Protein AF-A0A3A8JT12-F1 (afdb_monomer_lite)

pLDDT: mean 80.63, std 15.1, range [37.0, 98.12]

Secondary structure (DSSP, 8-state):
---PPPTT---HHHHHHTT--SS--SS-----SSHHHHHHHHHHHHHHTTTS-S---GGG-STT--TTS-------TT--S-TTTSHHHHHTSBTTB-TT-TTT-HHHHHHS---TTTSSSSSS-SS--HHHHHHHHHHHHHPPP-

Structure (mmCIF, N/CA/C/O backbone):
data_AF-A0A3A8JT12-F1
#
_entry.id   AF-A0A3A8JT12-F1
#
loop_
_atom_site.group_PDB
_atom_site.id
_atom_site.type_symbol
_atom_site.label_atom_id
_atom_site.label_alt_id
_atom_site.label_comp_id
_atom_site.label_asym_id
_atom_site.label_entity_id
_atom_site.label_seq_id
_atom_site.pdbx_PDB_ins_code
_atom_site.Cartn_x
_atom_site.Cartn_y
_atom_site.Cartn_z
_atom_site.occupancy
_atom_site.B_iso_or_equiv
_atom_site.auth_seq_id
_atom_site.auth_comp_id
_atom_site.auth_asym_id
_atom_site.auth_atom_id
_atom_site.pdbx_PDB_model_num
ATOM 1 N N . MET A 1 1 ? -14.555 -8.849 -5.091 1.00 37.00 1 MET A N 1
ATOM 2 C CA . MET A 1 1 ? -15.075 -10.166 -4.658 1.00 37.00 1 MET A CA 1
ATOM 3 C C . MET A 1 1 ? -15.322 -10.101 -3.163 1.00 37.00 1 MET A C 1
ATOM 5 O O . MET A 1 1 ? -14.371 -9.898 -2.423 1.00 37.00 1 MET A O 1
ATOM 9 N N . SER A 1 2 ? -16.584 -10.175 -2.737 1.00 41.84 2 SER A N 1
ATOM 10 C CA . SER A 1 2 ? -16.930 -10.364 -1.325 1.00 41.84 2 SER A CA 1
ATOM 11 C C . SER A 1 2 ? -16.689 -11.834 -0.999 1.00 41.84 2 SER A C 1
ATOM 13 O O . SER A 1 2 ? -17.353 -12.690 -1.579 1.00 41.84 2 SER A O 1
ATOM 15 N N . TYR A 1 3 ? -15.714 -12.135 -0.146 1.00 47.00 3 TYR A N 1
ATOM 16 C CA . TYR A 1 3 ? -15.680 -13.436 0.510 1.00 47.00 3 TYR A CA 1
ATOM 17 C C . TYR A 1 3 ? -16.734 -13.375 1.611 1.00 47.00 3 TYR A C 1
ATOM 19 O O . TYR A 1 3 ? -16.504 -12.755 2.645 1.00 47.00 3 TYR A O 1
ATOM 27 N N . ALA A 1 4 ? -17.913 -13.941 1.355 1.00 50.00 4 ALA A N 1
ATOM 28 C CA . ALA A 1 4 ? -18.839 -14.233 2.438 1.00 50.00 4 ALA A CA 1
ATOM 29 C C . ALA A 1 4 ? -18.134 -15.222 3.374 1.00 50.00 4 ALA A C 1
ATOM 31 O O . ALA A 1 4 ? -17.582 -16.224 2.908 1.00 50.00 4 ALA A O 1
ATOM 32 N N . ALA A 1 5 ? -18.094 -14.902 4.664 1.00 56.56 5 ALA A N 1
ATOM 33 C CA . ALA A 1 5 ? -17.626 -15.830 5.677 1.00 56.56 5 ALA A CA 1
ATOM 34 C C . ALA A 1 5 ? -18.471 -17.120 5.587 1.00 56.56 5 ALA A C 1
ATOM 36 O O . ALA A 1 5 ? -19.670 -17.054 5.309 1.00 56.56 5 ALA A O 1
ATOM 37 N N . SER A 1 6 ? -17.853 -18.301 5.723 1.00 67.25 6 SER A N 1
ATOM 38 C CA . SER A 1 6 ? -18.617 -19.553 5.844 1.00 67.25 6 SER A CA 1
ATOM 39 C C . SER A 1 6 ? -19.547 -19.469 7.055 1.00 67.25 6 SER A C 1
ATOM 41 O O . SER A 1 6 ? -19.215 -18.752 7.988 1.00 67.25 6 SER A O 1
ATOM 43 N N . GLU A 1 7 ? -20.648 -20.225 7.088 1.00 67.94 7 GLU A N 1
ATOM 44 C CA . GLU A 1 7 ? -21.665 -20.117 8.158 1.00 67.94 7 GLU A CA 1
ATOM 45 C C . GLU A 1 7 ? -21.114 -20.287 9.593 1.00 67.94 7 GLU A C 1
ATOM 47 O O . GLU A 1 7 ? -21.722 -19.797 10.538 1.00 67.94 7 GLU A O 1
ATOM 52 N N . ASP A 1 8 ? -19.939 -20.908 9.751 1.00 79.88 8 ASP A N 1
ATOM 53 C CA . ASP A 1 8 ? -19.247 -21.083 11.038 1.00 79.88 8 ASP A CA 1
ATOM 54 C C . ASP A 1 8 ? -18.222 -19.978 11.385 1.00 79.88 8 ASP A C 1
ATOM 56 O O . ASP A 1 8 ? -17.564 -20.041 12.426 1.00 79.88 8 ASP A O 1
ATOM 60 N N . LEU A 1 9 ? -18.009 -18.991 10.510 1.00 83.19 9 LEU A N 1
ATOM 61 C CA . LEU A 1 9 ? -17.035 -17.916 10.709 1.00 83.19 9 LEU A CA 1
ATOM 62 C C . LEU A 1 9 ? -17.744 -16.635 11.143 1.00 83.19 9 LEU A C 1
ATOM 64 O O . LEU A 1 9 ? -18.606 -16.132 10.434 1.00 83.19 9 LEU A O 1
ATOM 68 N N . LEU A 1 10 ? -17.311 -16.094 12.282 1.00 88.75 10 LEU A N 1
ATOM 69 C CA . LEU A 1 10 ? -17.759 -14.799 12.787 1.00 88.75 10 LEU A CA 1
ATOM 70 C C . LEU A 1 10 ? -17.015 -13.670 12.068 1.00 88.75 10 LEU A C 1
ATOM 72 O O . LEU A 1 10 ? -15.779 -13.678 12.009 1.00 88.75 10 LEU A O 1
ATOM 76 N N . ASP A 1 11 ? -17.752 -12.684 11.571 1.00 87.75 11 ASP A N 1
ATOM 77 C CA . ASP A 1 11 ? -17.196 -11.410 11.130 1.00 87.75 11 ASP A CA 1
ATOM 78 C C . ASP A 1 11 ? -17.218 -10.351 12.250 1.00 87.75 11 ASP A C 1
ATOM 80 O O . ASP A 1 11 ? -17.564 -10.613 13.405 1.00 87.75 11 ASP A O 1
ATOM 84 N N . LEU A 1 12 ? -16.761 -9.134 11.940 1.00 86.38 12 LEU A N 1
ATOM 85 C CA . LEU A 1 12 ? -16.706 -8.058 12.931 1.00 86.38 12 LEU A CA 1
ATOM 86 C C . LEU A 1 12 ? -18.107 -7.690 13.443 1.00 86.38 12 LEU A C 1
ATOM 88 O O . LEU A 1 12 ? -18.254 -7.300 14.599 1.00 86.38 12 LEU A O 1
ATOM 92 N N . GLU A 1 13 ? -19.125 -7.798 12.599 1.00 87.62 13 GLU A N 1
ATOM 93 C CA . GLU A 1 13 ? -20.502 -7.486 12.944 1.00 87.62 13 GLU A CA 1
ATOM 94 C C . GLU A 1 13 ? -21.106 -8.542 13.849 1.00 87.62 13 GLU A C 1
ATOM 96 O O . GLU A 1 13 ? -21.778 -8.174 14.811 1.00 87.62 13 GLU A O 1
ATOM 101 N N . ASP A 1 14 ? -20.802 -9.814 13.612 1.00 90.44 14 ASP A N 1
ATOM 102 C CA . ASP A 1 14 ? -21.200 -10.903 14.498 1.00 90.44 14 ASP A CA 1
ATOM 103 C C . ASP A 1 14 ? -20.600 -10.721 15.899 1.00 90.44 14 ASP A C 1
ATOM 105 O O . ASP A 1 14 ? -21.291 -10.883 16.912 1.00 90.44 14 ASP A O 1
ATOM 109 N N . LEU A 1 15 ? -19.324 -10.318 15.968 1.00 91.19 15 LEU A N 1
ATOM 110 C CA . LEU A 1 15 ? -18.637 -10.027 17.230 1.00 91.19 15 LEU A CA 1
ATOM 111 C C . LEU A 1 15 ? -19.261 -8.835 17.971 1.00 91.19 15 LEU A C 1
ATOM 113 O O . LEU A 1 15 ? -19.379 -8.873 19.196 1.00 91.19 15 LEU A O 1
ATOM 117 N N . ILE A 1 16 ? -19.674 -7.787 17.248 1.00 90.44 16 ILE A N 1
ATOM 118 C CA . ILE A 1 16 ? -20.366 -6.625 17.828 1.00 90.44 16 ILE A CA 1
ATOM 119 C C . ILE A 1 16 ? -21.767 -7.017 18.310 1.00 90.44 16 ILE A C 1
ATOM 121 O O . ILE A 1 16 ? -22.136 -6.696 19.437 1.00 90.44 16 ILE A O 1
ATOM 125 N N . ALA A 1 17 ? -22.546 -7.710 17.476 1.00 90.62 17 ALA A N 1
ATOM 126 C CA . ALA A 1 17 ? -23.923 -8.098 17.776 1.00 90.62 17 ALA A CA 1
ATOM 127 C C . ALA A 1 17 ? -24.015 -9.056 18.971 1.00 90.62 17 ALA A C 1
ATOM 129 O O . ALA A 1 17 ? -25.004 -9.039 19.703 1.00 90.62 17 ALA A O 1
ATOM 130 N N . SER A 1 18 ? -22.970 -9.857 19.182 1.00 93.44 18 SER A N 1
ATOM 131 C CA . SER A 1 18 ? -22.875 -10.824 20.276 1.00 93.44 18 SER A CA 1
ATOM 132 C C . SER A 1 18 ? -22.242 -10.256 21.556 1.00 93.44 18 SER A C 1
ATOM 134 O O . SER A 1 18 ? -21.987 -11.021 22.483 1.00 93.44 18 SER A O 1
ATOM 136 N N . ASP A 1 19 ? -21.964 -8.946 21.613 1.00 94.00 19 ASP A N 1
ATOM 137 C CA . ASP A 1 19 ? -21.304 -8.269 22.745 1.00 94.00 19 ASP A CA 1
ATOM 138 C C . ASP A 1 19 ? -19.957 -8.917 23.139 1.00 94.00 19 ASP A C 1
ATOM 140 O O . ASP A 1 19 ? -19.576 -9.003 24.307 1.00 94.00 19 ASP A O 1
ATOM 144 N N . LEU A 1 20 ? -19.213 -9.409 22.138 1.00 94.06 20 LEU A N 1
ATOM 145 C CA . LEU A 1 20 ? -17.935 -10.111 22.329 1.00 94.06 20 LEU A CA 1
ATOM 146 C C . LEU A 1 20 ? -16.719 -9.172 22.300 1.00 94.06 20 LEU A C 1
ATOM 148 O O . LEU A 1 20 ? -15.578 -9.629 22.398 1.00 94.06 20 LEU A O 1
ATOM 152 N N . LEU A 1 21 ? -16.933 -7.860 22.169 1.00 92.69 21 LEU A N 1
ATOM 153 C CA . LEU A 1 21 ? -15.875 -6.852 22.109 1.00 92.69 21 LEU A CA 1
ATOM 154 C C . LEU A 1 21 ? -15.952 -5.919 23.320 1.00 92.69 21 LEU A C 1
ATOM 156 O O . LEU A 1 21 ? -16.937 -5.216 23.498 1.00 92.69 21 LEU A O 1
ATOM 160 N N . THR A 1 22 ? -14.870 -5.812 24.100 1.00 94.75 22 THR A N 1
ATOM 161 C CA . THR A 1 22 ? -14.792 -4.863 25.234 1.00 94.75 22 THR A CA 1
ATOM 162 C C . THR A 1 22 ? -14.956 -3.403 24.796 1.00 94.75 22 THR A C 1
ATOM 164 O O . THR A 1 22 ? -15.419 -2.565 25.565 1.00 94.75 22 THR A O 1
ATOM 167 N N . GLN A 1 23 ? -14.528 -3.081 23.573 1.00 91.69 23 GLN A N 1
ATOM 168 C CA . GLN A 1 23 ? -14.640 -1.753 22.970 1.00 91.69 23 GLN A CA 1
ATOM 169 C C . GLN A 1 23 ? -15.042 -1.922 21.500 1.00 91.69 23 GLN A C 1
ATOM 171 O O . GLN A 1 23 ? -14.166 -1.950 20.629 1.00 91.69 23 GLN A O 1
ATOM 176 N N . PRO A 1 24 ? -16.342 -2.107 21.207 1.00 89.50 24 PRO A N 1
ATOM 177 C CA . PRO A 1 24 ? -16.793 -2.290 19.838 1.00 89.50 24 PRO A CA 1
ATOM 178 C C . PRO A 1 24 ? -16.526 -1.008 19.038 1.00 89.50 24 PRO A C 1
ATOM 180 O O . PRO A 1 24 ? -16.750 0.099 19.544 1.00 89.50 24 PRO A O 1
ATOM 183 N N . PRO A 1 25 ? -16.036 -1.113 17.793 1.00 87.25 25 PRO A N 1
ATOM 184 C CA . PRO A 1 25 ? -15.838 0.066 16.974 1.00 87.25 25 PRO A CA 1
ATOM 185 C C . PRO A 1 25 ? -17.198 0.706 16.653 1.00 87.25 25 PRO A C 1
ATOM 187 O O . PRO A 1 25 ? -18.158 -0.004 16.355 1.00 87.25 25 PRO A O 1
ATOM 190 N N . PRO A 1 26 ? -17.301 2.046 16.658 1.00 83.00 26 PRO A N 1
ATOM 191 C CA . PRO A 1 26 ? -18.572 2.733 16.418 1.00 83.00 26 PRO A CA 1
ATOM 192 C C . PRO A 1 26 ? -19.074 2.585 14.972 1.00 83.00 26 PRO A C 1
ATOM 194 O O . PRO A 1 26 ? -20.220 2.908 14.677 1.00 83.00 26 PRO A O 1
ATOM 197 N N . SER A 1 27 ? -18.210 2.153 14.050 1.00 81.38 27 SER A N 1
ATOM 198 C CA . SER A 1 27 ? -18.538 1.877 12.650 1.00 81.38 27 SER A CA 1
ATOM 199 C C . SER A 1 27 ? -17.494 0.947 12.028 1.00 81.38 27 SER A C 1
ATOM 201 O O . SER A 1 27 ? -16.401 0.777 12.573 1.00 81.38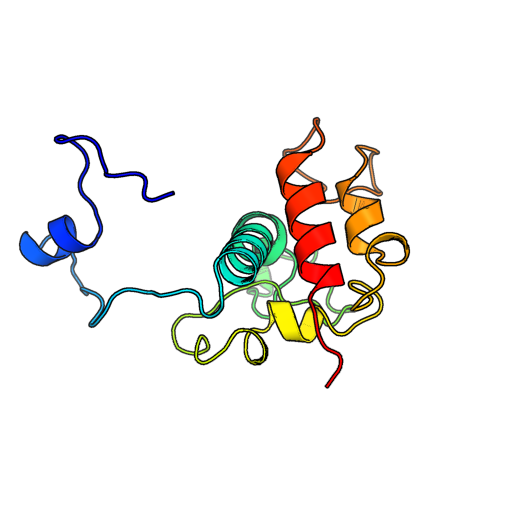 27 SER A O 1
ATOM 203 N N . ARG A 1 28 ? -17.815 0.369 10.864 1.00 81.12 28 ARG A N 1
ATOM 204 C CA . ARG A 1 28 ? -16.877 -0.453 10.089 1.00 81.12 28 ARG A CA 1
ATOM 205 C C . ARG A 1 28 ? -15.646 0.351 9.684 1.00 81.12 28 ARG A C 1
ATOM 207 O O . ARG A 1 28 ? -15.760 1.442 9.121 1.00 81.12 28 ARG A O 1
ATOM 214 N N . PHE A 1 29 ? -14.466 -0.234 9.858 1.00 81.88 29 PHE A N 1
ATOM 215 C CA . PHE A 1 29 ? -13.251 0.327 9.281 1.00 81.88 29 PHE A CA 1
ATOM 216 C C . PHE A 1 29 ? -13.264 0.128 7.769 1.00 81.88 29 PHE A C 1
ATOM 218 O O . PHE A 1 29 ? -13.229 -0.995 7.272 1.00 81.88 29 PHE A O 1
ATOM 225 N N . THR A 1 30 ? -13.303 1.232 7.031 1.00 83.00 30 THR A N 1
ATOM 226 C CA . THR A 1 30 ? -13.280 1.204 5.570 1.00 83.00 30 THR A CA 1
ATOM 227 C C . THR A 1 30 ? -11.974 1.811 5.085 1.00 83.00 30 THR A C 1
ATOM 229 O O . THR A 1 30 ? -11.646 2.946 5.423 1.00 83.00 30 THR A O 1
ATOM 232 N N . VAL A 1 31 ? -11.218 1.050 4.293 1.00 88.69 31 VAL A N 1
ATOM 233 C CA . VAL A 1 31 ? -10.101 1.606 3.519 1.00 88.69 31 VAL A CA 1
ATOM 234 C C . VAL A 1 31 ? -10.710 2.467 2.408 1.00 88.69 31 VAL A C 1
ATOM 236 O O . VAL A 1 31 ? -11.606 1.976 1.717 1.00 88.69 31 VAL A O 1
ATOM 239 N N . PRO A 1 32 ? -10.283 3.726 2.238 1.00 88.31 32 PRO A N 1
ATOM 240 C CA . PRO A 1 32 ? -10.884 4.622 1.263 1.00 88.31 32 PRO A CA 1
ATOM 241 C C . PRO A 1 32 ? -10.451 4.268 -0.166 1.00 88.31 32 PRO A C 1
ATOM 243 O O . PRO A 1 32 ? -9.438 3.597 -0.372 1.00 88.31 32 PRO A O 1
ATOM 246 N N . GLY A 1 33 ? -11.197 4.780 -1.146 1.00 89.81 33 GLY A N 1
ATOM 247 C CA . GLY A 1 33 ? -10.889 4.640 -2.572 1.00 89.81 33 GLY A CA 1
ATOM 248 C C . GLY A 1 33 ? -11.702 3.578 -3.300 1.00 89.81 33 GLY A C 1
ATOM 249 O O . GLY A 1 33 ? -12.571 2.917 -2.726 1.00 89.81 33 GLY A O 1
ATOM 250 N N . ASN A 1 34 ? -11.419 3.437 -4.590 1.00 92.50 34 ASN A N 1
ATOM 251 C CA . ASN A 1 34 ? -11.959 2.381 -5.438 1.00 92.50 34 ASN A CA 1
ATOM 252 C C . ASN A 1 34 ? -11.322 1.013 -5.110 1.00 92.50 34 ASN A C 1
ATOM 254 O O . ASN A 1 34 ? -10.412 0.909 -4.288 1.00 92.50 34 ASN A O 1
ATOM 258 N N . ASP A 1 35 ? -11.785 -0.053 -5.764 1.00 94.38 35 ASP A N 1
ATOM 259 C CA . ASP A 1 35 ? -11.315 -1.419 -5.491 1.00 94.38 35 ASP A CA 1
ATOM 260 C C . ASP A 1 35 ? -9.793 -1.595 -5.657 1.00 94.38 35 ASP A C 1
ATOM 262 O O . ASP A 1 35 ? -9.170 -2.312 -4.873 1.00 94.38 35 ASP A O 1
ATOM 266 N N . VAL A 1 36 ? -9.181 -0.921 -6.637 1.00 94.81 36 VAL A N 1
ATOM 267 C CA . VAL A 1 36 ? -7.731 -0.975 -6.890 1.00 94.81 36 VAL A CA 1
ATOM 268 C C . VAL A 1 36 ? -6.971 -0.255 -5.785 1.00 94.81 36 VAL A C 1
ATOM 270 O O . VAL A 1 36 ? -6.022 -0.809 -5.235 1.00 94.81 36 VAL A O 1
ATOM 273 N N . GLU A 1 37 ? -7.402 0.956 -5.432 1.00 92.75 37 GLU A N 1
ATOM 274 C CA . GLU A 1 37 ? -6.781 1.755 -4.373 1.00 92.75 37 GLU A CA 1
ATOM 275 C C . GLU A 1 37 ? -6.860 1.028 -3.032 1.00 92.75 37 GLU A C 1
ATOM 277 O O . GLU A 1 37 ? -5.853 0.881 -2.343 1.00 92.75 37 GLU A O 1
ATOM 282 N N . ARG A 1 38 ? -8.032 0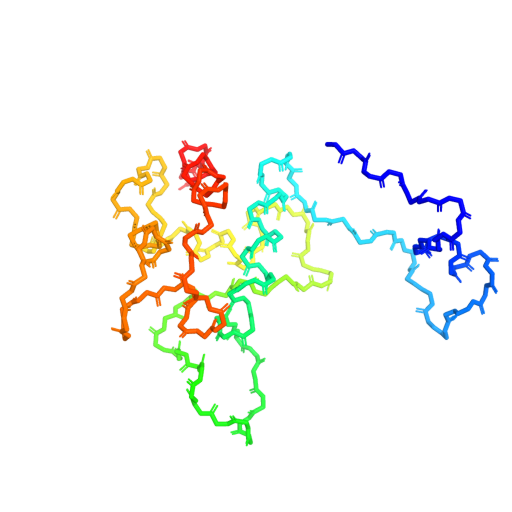.488 -2.687 1.00 93.50 38 ARG A N 1
ATOM 283 C CA . ARG A 1 38 ? -8.234 -0.264 -1.445 1.00 93.50 38 ARG A CA 1
ATOM 284 C C . ARG A 1 38 ? -7.342 -1.494 -1.369 1.00 93.50 38 ARG A C 1
ATOM 286 O O . ARG A 1 38 ? -6.732 -1.736 -0.327 1.00 93.50 38 ARG A O 1
ATOM 293 N N . ALA A 1 39 ? -7.246 -2.253 -2.460 1.00 95.06 39 ALA A N 1
ATOM 294 C CA . ALA A 1 39 ? -6.386 -3.427 -2.526 1.00 95.06 39 ALA A CA 1
ATOM 295 C C . ALA A 1 39 ? -4.899 -3.047 -2.417 1.00 95.06 39 ALA A C 1
ATOM 297 O O . ALA A 1 39 ? -4.164 -3.670 -1.651 1.00 95.06 39 ALA A O 1
ATOM 298 N N . ALA A 1 40 ? -4.457 -2.002 -3.123 1.00 93.94 40 ALA A N 1
ATOM 299 C CA . ALA A 1 40 ? -3.074 -1.531 -3.075 1.00 93.94 40 ALA A CA 1
ATOM 300 C C . ALA A 1 40 ? -2.688 -1.017 -1.677 1.00 93.94 40 ALA A C 1
ATOM 302 O O . ALA A 1 40 ? -1.660 -1.421 -1.130 1.00 93.94 40 ALA A O 1
ATOM 303 N N . LEU A 1 41 ? -3.539 -0.187 -1.065 1.00 92.19 41 LEU A N 1
ATOM 304 C CA .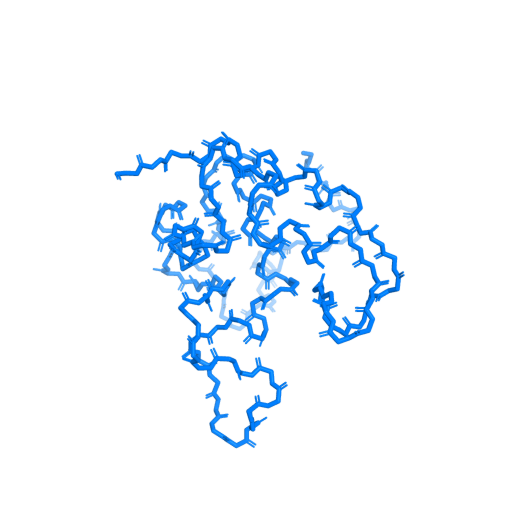 LEU A 1 41 ? -3.349 0.325 0.294 1.00 92.19 41 LEU A CA 1
ATOM 305 C C . LEU A 1 41 ? -3.310 -0.812 1.323 1.00 92.19 41 LEU A C 1
ATOM 307 O O . LEU A 1 41 ? -2.435 -0.826 2.188 1.00 92.19 41 LEU A O 1
ATOM 311 N N . GLY A 1 42 ? -4.212 -1.791 1.207 1.00 92.81 42 GLY A N 1
ATOM 312 C CA . GLY A 1 42 ? -4.226 -2.977 2.064 1.00 92.81 42 GLY A CA 1
ATOM 313 C C . GLY A 1 42 ? -2.952 -3.815 1.931 1.00 92.81 42 GLY A C 1
ATOM 314 O O . GLY A 1 42 ? -2.344 -4.173 2.940 1.00 92.81 42 GLY A O 1
ATOM 315 N N . TYR A 1 43 ? -2.496 -4.063 0.698 1.00 93.81 43 TYR A N 1
ATOM 316 C CA . TYR A 1 43 ? -1.261 -4.804 0.441 1.00 93.81 43 TYR A CA 1
ATOM 317 C C . TYR A 1 43 ? -0.038 -4.107 1.051 1.00 93.81 43 TYR A C 1
ATOM 319 O O . TYR A 1 43 ? 0.750 -4.750 1.749 1.00 93.81 43 TYR A O 1
ATOM 327 N N . LEU A 1 44 ? 0.112 -2.796 0.824 1.00 92.25 44 LEU A N 1
ATOM 328 C CA . LEU A 1 44 ? 1.223 -2.007 1.364 1.00 92.25 44 LEU A CA 1
ATOM 329 C C . LEU A 1 44 ? 1.198 -1.976 2.895 1.00 92.25 44 LEU A C 1
ATOM 331 O O . LEU A 1 44 ? 2.242 -2.122 3.535 1.00 92.25 44 LEU A O 1
ATOM 335 N N . HIS A 1 45 ? 0.012 -1.848 3.491 1.00 91.38 45 HIS A N 1
ATOM 336 C CA . HIS A 1 45 ? -0.144 -1.897 4.938 1.00 91.38 45 HIS A CA 1
ATOM 337 C C . HIS A 1 45 ? 0.321 -3.231 5.522 1.00 91.38 45 HIS A C 1
ATOM 339 O O . HIS A 1 45 ? 1.173 -3.243 6.412 1.00 91.38 45 HIS A O 1
ATOM 345 N N . ALA A 1 46 ? -0.195 -4.338 4.985 1.00 91.25 46 ALA A N 1
ATOM 346 C CA . ALA A 1 46 ? 0.070 -5.678 5.491 1.00 91.25 46 ALA A CA 1
ATOM 347 C C . ALA A 1 46 ? 1.529 -6.116 5.286 1.00 91.25 46 ALA A C 1
ATOM 349 O O . ALA A 1 46 ? 2.120 -6.722 6.175 1.00 91.25 46 ALA A O 1
ATOM 350 N N . ASN A 1 47 ? 2.128 -5.785 4.137 1.00 90.69 47 ASN A N 1
ATOM 351 C CA . ASN A 1 47 ? 3.435 -6.324 3.742 1.00 90.69 47 ASN A CA 1
ATOM 352 C C . ASN A 1 47 ? 4.604 -5.358 3.960 1.00 90.69 47 ASN A C 1
ATOM 354 O O . ASN A 1 47 ? 5.761 -5.779 3.938 1.00 90.69 47 ASN A O 1
ATOM 358 N N . CYS A 1 48 ? 4.343 -4.059 4.120 1.00 88.00 48 CYS A N 1
ATOM 359 C CA . CYS A 1 48 ? 5.397 -3.044 4.187 1.00 88.00 48 CYS A CA 1
ATOM 360 C C . CYS A 1 48 ? 5.269 -2.128 5.412 1.00 88.00 48 CYS A C 1
ATOM 362 O O . CYS A 1 48 ? 6.291 -1.697 5.949 1.00 88.00 48 CYS A O 1
ATOM 364 N N . GLY A 1 49 ? 4.047 -1.871 5.892 1.00 85.88 49 GLY A N 1
ATOM 365 C CA . GLY A 1 49 ? 3.764 -0.924 6.977 1.00 85.88 49 GLY A CA 1
ATOM 366 C C . GLY A 1 49 ? 4.399 -1.276 8.324 1.00 85.88 49 GLY A C 1
ATOM 367 O O . GLY A 1 49 ? 4.608 -0.394 9.149 1.00 85.88 49 GLY A O 1
ATOM 368 N N . HIS A 1 50 ? 4.775 -2.535 8.555 1.00 81.31 50 HIS A N 1
ATOM 369 C CA . HIS A 1 50 ? 5.482 -2.935 9.778 1.00 81.31 50 HIS A CA 1
ATOM 370 C C . HIS A 1 50 ? 6.902 -2.343 9.883 1.00 81.31 50 HIS A C 1
ATOM 372 O O . HIS A 1 50 ? 7.366 -2.030 10.985 1.00 81.31 50 HIS A O 1
ATOM 378 N N . CYS A 1 51 ? 7.583 -2.183 8.744 1.00 80.25 51 CYS A N 1
ATOM 379 C CA . CYS A 1 51 ? 8.949 -1.655 8.660 1.00 80.25 51 CYS A CA 1
ATOM 380 C C . CYS A 1 51 ? 8.960 -0.195 8.181 1.00 80.25 51 CYS A C 1
ATOM 382 O O . CYS A 1 51 ? 9.657 0.647 8.736 1.00 80.25 51 CYS A O 1
ATOM 384 N N . HIS A 1 52 ? 8.140 0.129 7.181 1.00 82.75 52 HIS A N 1
ATOM 385 C CA . HIS A 1 52 ? 8.006 1.474 6.626 1.00 82.75 52 HIS A CA 1
ATOM 386 C C . HIS A 1 52 ? 6.841 2.210 7.292 1.00 82.75 52 HIS A C 1
ATOM 388 O O . HIS A 1 52 ? 5.719 2.203 6.782 1.00 82.75 52 HIS A O 1
ATOM 394 N N . ASN A 1 53 ? 7.104 2.798 8.459 1.00 80.00 53 ASN A N 1
ATOM 395 C CA . ASN A 1 53 ? 6.169 3.660 9.180 1.00 80.00 53 ASN A CA 1
ATOM 396 C C . ASN A 1 53 ? 6.901 4.702 10.041 1.00 80.00 53 ASN A C 1
ATOM 398 O O . ASN A 1 53 ? 8.090 4.564 10.318 1.00 80.00 53 ASN A O 1
ATOM 402 N N . GLN A 1 54 ? 6.165 5.720 10.495 1.00 73.44 54 GLN A N 1
ATOM 403 C CA . GLN A 1 54 ? 6.702 6.838 11.285 1.00 73.44 54 GLN A CA 1
ATOM 404 C C . GLN A 1 54 ? 6.644 6.640 12.815 1.00 73.44 54 GLN A C 1
ATOM 406 O O . GLN A 1 54 ? 6.965 7.564 13.556 1.00 73.44 54 GLN A O 1
ATOM 411 N N . GLN A 1 55 ? 6.174 5.496 13.331 1.00 67.12 55 GLN A N 1
ATOM 412 C CA . GLN A 1 55 ? 5.960 5.302 14.774 1.00 67.12 55 GLN A CA 1
ATOM 413 C C . GLN A 1 55 ? 6.453 3.923 15.239 1.00 67.12 55 GLN A C 1
ATOM 415 O O . GLN A 1 55 ? 5.711 2.942 15.179 1.00 67.12 55 GLN A O 1
ATOM 420 N N . ARG A 1 56 ? 7.680 3.868 15.779 1.00 60.50 56 ARG A N 1
ATOM 421 C CA . ARG A 1 56 ? 8.194 2.732 16.565 1.00 60.50 56 ARG A CA 1
ATOM 422 C C . ARG A 1 56 ? 8.809 3.186 17.895 1.00 60.50 56 ARG A C 1
ATOM 424 O O . ARG A 1 56 ? 9.461 4.227 17.908 1.00 60.50 56 ARG A O 1
ATOM 431 N N . PRO A 1 57 ? 8.655 2.409 18.988 1.00 54.41 57 PRO A N 1
ATOM 432 C CA . PRO A 1 57 ? 9.398 2.640 20.226 1.00 54.41 57 PRO A CA 1
ATOM 433 C C . PRO A 1 57 ? 10.910 2.506 19.990 1.00 54.41 57 PRO A C 1
ATOM 435 O O . PRO A 1 57 ? 11.349 1.532 19.379 1.00 54.41 57 PRO A O 1
ATOM 438 N N . GLU A 1 58 ? 11.711 3.443 20.509 1.00 55.06 58 GLU A N 1
ATOM 439 C CA . GLU A 1 58 ? 13.185 3.428 20.402 1.00 55.06 58 GLU A CA 1
ATOM 440 C C . GLU A 1 58 ? 13.821 2.117 20.900 1.00 55.06 58 GLU A C 1
ATOM 442 O O . GLU A 1 58 ? 14.843 1.679 20.370 1.00 55.06 58 GLU A O 1
ATOM 447 N N . SER A 1 59 ? 13.190 1.448 21.872 1.00 57.41 59 SER A N 1
ATOM 448 C CA . SER A 1 59 ? 13.655 0.186 22.463 1.00 57.41 59 SER A CA 1
ATOM 449 C C . SER A 1 59 ? 13.672 -1.004 21.496 1.00 57.41 59 SER A C 1
ATOM 451 O O . SER A 1 59 ? 14.375 -1.977 21.753 1.00 57.41 59 SER A O 1
ATOM 453 N N . GLU A 1 60 ? 12.930 -0.938 20.387 1.00 54.81 60 GLU A N 1
ATOM 454 C CA . GLU A 1 60 ? 12.816 -2.019 19.391 1.00 54.81 60 GLU A CA 1
ATOM 455 C C . GLU A 1 60 ? 13.899 -1.944 18.292 1.00 54.81 60 GLU A C 1
ATOM 457 O O . GLU A 1 60 ? 13.975 -2.798 17.405 1.00 54.81 60 GLU A O 1
ATOM 462 N N . GLY A 1 61 ? 14.786 -0.946 18.372 1.00 49.62 61 GLY A N 1
ATOM 463 C CA . GLY A 1 61 ? 15.985 -0.823 17.551 1.00 49.62 61 GLY A CA 1
ATOM 464 C C . GLY A 1 61 ? 15.759 -0.452 16.070 1.00 49.62 61 GLY A C 1
ATOM 465 O O . GLY A 1 61 ? 14.644 -0.463 15.550 1.00 49.62 61 GLY A O 1
ATOM 466 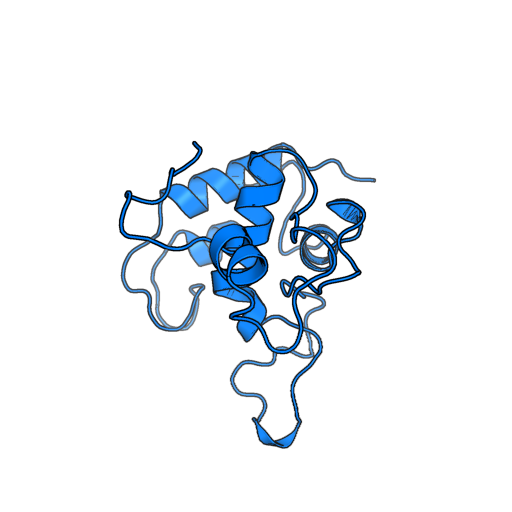N N . PRO A 1 62 ? 16.846 -0.134 15.340 1.00 50.75 62 PRO A N 1
ATOM 467 C CA . PRO A 1 62 ? 16.796 0.413 13.980 1.00 50.75 62 PRO A CA 1
ATOM 468 C C . PRO A 1 62 ? 16.629 -0.639 12.872 1.00 50.75 62 PRO A C 1
ATOM 470 O O . PRO A 1 62 ? 16.571 -0.287 11.700 1.00 50.75 62 PRO A O 1
ATOM 473 N N . ARG A 1 63 ? 16.580 -1.944 13.185 1.00 49.81 63 ARG A N 1
ATOM 474 C CA . ARG A 1 63 ? 16.828 -3.013 12.187 1.00 49.81 63 ARG A CA 1
ATOM 475 C C . ARG A 1 63 ? 15.791 -3.115 11.065 1.00 49.81 63 ARG A C 1
ATOM 477 O O . ARG A 1 63 ? 16.036 -3.792 10.073 1.00 49.81 63 ARG A O 1
ATOM 484 N N . CYS A 1 64 ? 14.653 -2.449 11.206 1.00 48.81 64 CYS A N 1
ATOM 485 C CA . CYS A 1 64 ? 13.640 -2.322 10.159 1.00 48.81 64 CYS A CA 1
ATOM 486 C C . CYS A 1 64 ? 13.172 -0.875 9.965 1.00 48.81 64 CYS A C 1
ATOM 488 O O . CYS A 1 64 ? 12.253 -0.639 9.189 1.00 48.81 64 CYS A O 1
ATOM 490 N N . TYR A 1 65 ? 13.798 0.074 10.661 1.00 45.03 65 TYR A N 1
ATOM 491 C CA . TYR A 1 65 ? 13.504 1.493 10.575 1.00 45.03 65 TYR A CA 1
ATOM 492 C C . TYR A 1 65 ? 14.452 2.108 9.546 1.00 45.03 65 TYR A C 1
ATOM 494 O O . TYR A 1 65 ? 15.670 2.045 9.698 1.00 45.03 65 TYR A O 1
ATOM 502 N N . ALA A 1 66 ? 13.892 2.686 8.486 1.00 50.97 66 ALA A N 1
ATOM 503 C CA . ALA A 1 66 ? 14.625 3.547 7.567 1.00 50.97 66 ALA A CA 1
ATOM 504 C C . ALA A 1 66 ? 14.218 5.008 7.849 1.00 50.97 66 ALA A C 1
ATOM 506 O O . ALA A 1 66 ? 13.392 5.535 7.103 1.00 50.97 66 ALA A O 1
ATOM 507 N N . PRO A 1 67 ? 14.765 5.662 8.900 1.00 44.75 67 PRO A N 1
ATOM 508 C CA . PRO A 1 67 ? 14.464 7.066 9.233 1.00 44.75 67 PRO A CA 1
ATOM 509 C C . PRO A 1 67 ? 14.723 8.022 8.069 1.00 44.75 67 PRO A C 1
ATOM 511 O O . PRO A 1 67 ? 14.193 9.124 8.017 1.00 44.75 67 PRO A O 1
ATOM 514 N N . GLU A 1 68 ? 15.579 7.593 7.148 1.00 47.44 68 GLU A N 1
ATOM 515 C CA . GLU A 1 68 ? 16.097 8.378 6.038 1.00 47.44 68 GLU A CA 1
ATOM 516 C C . GLU A 1 68 ? 15.130 8.449 4.844 1.00 47.44 68 GLU A C 1
ATOM 518 O O . GLU A 1 68 ? 15.398 9.186 3.902 1.00 47.44 68 GLU A O 1
ATOM 523 N N . ASN A 1 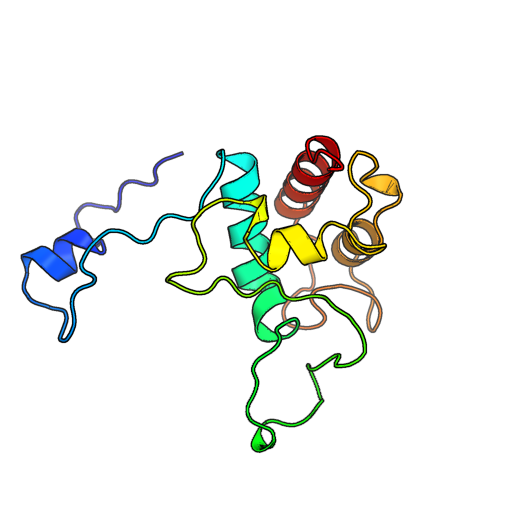69 ? 14.005 7.715 4.847 1.00 52.69 69 ASN A N 1
ATOM 524 C CA . ASN A 1 69 ? 13.063 7.702 3.724 1.00 52.69 69 ASN A CA 1
ATOM 525 C C . ASN A 1 69 ? 11.633 7.987 4.191 1.00 52.69 69 ASN A C 1
ATOM 527 O O . ASN A 1 69 ? 11.088 7.269 5.023 1.00 52.69 69 ASN A O 1
ATOM 531 N N . ALA A 1 70 ? 11.004 8.992 3.582 1.00 62.88 70 ALA A N 1
ATOM 532 C CA . ALA A 1 70 ? 9.642 9.484 3.814 1.00 62.88 70 ALA A CA 1
ATOM 533 C C . ALA A 1 70 ? 8.498 8.480 3.500 1.00 62.88 70 ALA A C 1
ATOM 535 O O . ALA A 1 70 ? 7.383 8.881 3.161 1.00 62.88 70 ALA A O 1
ATOM 536 N N . LEU A 1 71 ? 8.761 7.169 3.564 1.00 77.88 71 LEU A N 1
ATOM 537 C CA . LEU A 1 71 ? 7.794 6.115 3.273 1.00 77.88 71 LEU A CA 1
ATOM 538 C C . LEU A 1 71 ? 7.070 5.674 4.549 1.00 77.88 71 LEU A C 1
ATOM 540 O O . LEU A 1 71 ? 7.683 5.138 5.471 1.00 77.88 71 LEU A O 1
ATOM 544 N N . ASP A 1 72 ? 5.756 5.855 4.570 1.00 81.69 72 ASP A N 1
ATOM 545 C CA . ASP A 1 72 ? 4.858 5.368 5.607 1.00 81.69 72 ASP A CA 1
ATOM 546 C C . ASP A 1 72 ? 3.696 4.628 4.951 1.00 81.69 72 ASP A C 1
ATOM 548 O O . ASP A 1 72 ? 2.816 5.231 4.349 1.00 81.69 72 ASP A O 1
ATOM 552 N N . PHE A 1 73 ? 3.688 3.303 5.062 1.00 87.44 73 PHE A N 1
ATOM 553 C CA . PHE A 1 73 ? 2.604 2.472 4.538 1.00 87.44 73 PHE A CA 1
ATOM 554 C C . PHE A 1 73 ? 1.606 2.063 5.621 1.00 87.44 73 PHE A C 1
ATOM 556 O O . PHE A 1 73 ? 0.704 1.260 5.374 1.00 87.44 73 PHE A O 1
ATOM 563 N N . ARG A 1 74 ? 1.741 2.580 6.847 1.00 86.00 74 ARG A N 1
ATOM 564 C CA . ARG A 1 74 ? 0.829 2.225 7.926 1.00 86.00 74 ARG A CA 1
ATOM 565 C C . ARG A 1 74 ? -0.464 3.034 7.823 1.00 86.00 74 ARG A C 1
ATOM 567 O O . ARG A 1 74 ? -0.481 4.247 8.002 1.00 86.00 74 ARG A O 1
ATOM 574 N N . LEU A 1 75 ? -1.578 2.341 7.610 1.00 86.75 75 LEU A N 1
ATOM 575 C CA . LEU A 1 75 ? -2.909 2.909 7.741 1.00 86.75 75 LEU A CA 1
ATOM 576 C C . LEU A 1 75 ? -3.244 3.089 9.226 1.00 86.75 75 LEU A C 1
ATOM 578 O O . LEU A 1 75 ? -3.039 2.185 10.036 1.00 86.75 75 LEU A O 1
ATOM 582 N N . GLN A 1 76 ? -3.742 4.273 9.579 1.00 80.81 76 GLN A N 1
ATOM 583 C CA . GLN A 1 76 ? -4.204 4.598 10.926 1.00 80.81 76 GLN A CA 1
ATOM 584 C C . GLN A 1 76 ? -5.711 4.817 10.907 1.00 80.81 76 GLN A C 1
ATOM 586 O O . GLN A 1 76 ? -6.219 5.618 10.118 1.00 80.81 76 GLN A O 1
ATOM 591 N N . VAL A 1 77 ? -6.414 4.151 11.821 1.00 76.25 77 VAL A N 1
ATOM 592 C CA . VAL A 1 77 ? -7.829 4.420 12.083 1.00 76.25 77 VAL A CA 1
ATOM 593 C C . VAL A 1 77 ? -7.991 5.908 12.430 1.00 76.25 77 VAL A C 1
ATOM 595 O O . VAL A 1 77 ? -7.238 6.443 13.238 1.00 76.25 77 VAL A O 1
ATOM 598 N N . GLY A 1 78 ? -8.932 6.592 11.771 1.00 71.12 78 GLY A N 1
ATOM 599 C CA . GLY A 1 78 ? -9.161 8.037 11.932 1.00 71.12 78 GLY A CA 1
ATOM 600 C C . GLY A 1 78 ? -8.394 8.950 10.962 1.00 71.12 78 GLY A C 1
ATOM 601 O O . GLY A 1 78 ? -8.649 10.149 10.949 1.00 71.12 78 GLY A O 1
ATOM 602 N N . ARG A 1 79 ? -7.504 8.412 10.112 1.00 70.62 79 ARG A N 1
ATOM 603 C CA . ARG A 1 79 ? -6.846 9.143 9.001 1.00 70.62 79 ARG A CA 1
ATOM 604 C C . ARG A 1 79 ? -7.139 8.516 7.631 1.00 70.62 79 ARG A C 1
ATOM 606 O O . ARG A 1 79 ? -6.262 8.420 6.778 1.00 70.62 79 ARG A O 1
ATOM 613 N N . LEU A 1 80 ? -8.371 8.044 7.451 1.00 75.56 80 LEU A N 1
ATOM 614 C CA . LEU A 1 80 ? -8.838 7.295 6.277 1.00 75.56 80 LEU A CA 1
ATOM 615 C C . LEU A 1 80 ? -9.899 8.067 5.465 1.00 75.56 80 LEU A C 1
ATOM 617 O O . LEU A 1 80 ? -10.781 7.447 4.883 1.00 75.56 80 LEU A O 1
ATOM 621 N N . GLY A 1 81 ? -9.847 9.405 5.446 1.00 70.44 81 GLY A N 1
ATOM 622 C CA . GLY A 1 81 ? -10.855 10.243 4.776 1.00 70.44 81 GLY A CA 1
ATOM 623 C C . GLY A 1 81 ? -10.882 10.078 3.252 1.00 70.44 81 GLY A C 1
ATOM 624 O O . GLY A 1 81 ? -11.953 9.977 2.657 1.00 70.44 81 GLY A O 1
ATOM 625 N N . SER A 1 82 ? -9.711 9.977 2.620 1.00 75.00 82 SER A N 1
ATOM 626 C CA . SER A 1 82 ? -9.550 9.693 1.187 1.00 75.00 82 SER A CA 1
ATOM 627 C C . SER A 1 82 ? -8.245 8.926 0.917 1.00 75.00 82 SER A C 1
ATOM 629 O O . SER A 1 82 ? -7.360 8.927 1.780 1.00 75.00 82 SER A O 1
ATOM 631 N N . PRO A 1 83 ? -8.070 8.276 -0.256 1.00 72.88 83 PRO A N 1
ATOM 632 C CA . PRO A 1 83 ? -6.806 7.623 -0.601 1.00 72.88 83 PRO A CA 1
ATOM 633 C C . PRO A 1 83 ? -5.625 8.588 -0.529 1.00 72.88 83 PRO A C 1
ATOM 635 O O . PRO A 1 83 ? -4.636 8.266 0.126 1.00 72.88 83 PRO A O 1
ATOM 638 N N . GLY A 1 84 ? -5.770 9.789 -1.102 1.00 70.12 84 GLY A N 1
ATOM 639 C CA . GLY A 1 84 ? -4.742 10.836 -1.122 1.00 70.12 84 GLY A CA 1
ATOM 640 C C . GLY A 1 84 ? -4.293 11.303 0.265 1.00 70.12 84 GLY A C 1
ATOM 641 O O . GLY A 1 84 ? -3.141 11.681 0.469 1.00 70.12 84 GLY A O 1
ATOM 642 N N . GLU A 1 85 ? -5.169 11.209 1.263 1.00 70.69 85 GLU A N 1
ATOM 643 C CA . GLU A 1 85 ? -4.829 11.534 2.646 1.00 70.69 85 GLU A CA 1
ATOM 644 C C . GLU A 1 85 ? -4.057 10.423 3.357 1.00 70.69 85 GLU A C 1
ATOM 646 O O . GLU A 1 85 ? -3.435 10.689 4.392 1.00 70.69 85 GLU A O 1
ATOM 651 N N . THR A 1 86 ? -4.054 9.196 2.838 1.00 75.31 86 THR A N 1
ATOM 652 C CA . THR A 1 86 ? -3.327 8.107 3.490 1.00 75.31 86 THR A CA 1
ATOM 653 C C . THR A 1 86 ? -1.816 8.343 3.409 1.00 75.31 86 THR A C 1
ATOM 655 O O . THR A 1 86 ? -1.313 8.793 2.375 1.00 75.31 86 THR A O 1
ATOM 658 N N . PRO A 1 87 ? -1.052 8.016 4.468 1.00 72.31 87 PRO A N 1
ATOM 659 C CA . PRO A 1 87 ? 0.407 8.090 4.411 1.00 72.31 87 PRO A CA 1
ATOM 660 C C . PRO A 1 87 ? 0.973 7.282 3.235 1.00 72.31 87 PRO A C 1
ATOM 662 O O . PRO A 1 87 ? 1.855 7.763 2.533 1.00 72.31 87 PRO A O 1
ATOM 665 N N . ALA A 1 88 ? 0.366 6.126 2.940 1.00 76.06 88 ALA A N 1
ATOM 666 C CA . ALA A 1 88 ? 0.787 5.245 1.859 1.00 76.06 88 ALA A CA 1
ATOM 667 C C . ALA A 1 88 ? 0.687 5.901 0.473 1.00 76.06 88 ALA A C 1
ATOM 669 O O . ALA A 1 88 ? 1.605 5.752 -0.331 1.00 76.06 88 ALA A O 1
ATOM 670 N N . TYR A 1 89 ? -0.388 6.649 0.202 1.00 69.75 89 TYR A N 1
ATOM 671 C CA . TYR A 1 89 ? -0.543 7.383 -1.056 1.00 69.75 89 TYR A CA 1
ATOM 672 C C . TYR A 1 89 ? 0.427 8.563 -1.147 1.00 69.75 89 TYR A C 1
ATOM 674 O O . TYR A 1 89 ? 1.045 8.756 -2.186 1.00 69.75 89 TYR A O 1
ATOM 682 N N . ARG A 1 90 ? 0.635 9.314 -0.057 1.00 69.12 90 ARG A N 1
ATOM 683 C CA . ARG A 1 90 ? 1.586 10.445 -0.038 1.00 69.12 90 ARG A CA 1
ATOM 684 C C . ARG A 1 90 ? 3.036 9.995 -0.185 1.00 69.12 90 ARG A C 1
ATOM 686 O O . ARG A 1 90 ? 3.825 10.636 -0.862 1.00 69.12 90 ARG A O 1
ATOM 693 N N . SER A 1 91 ? 3.381 8.852 0.397 1.00 66.94 91 SER A N 1
ATOM 694 C CA . SER A 1 91 ? 4.644 8.160 0.136 1.00 66.94 91 SER A CA 1
ATOM 695 C C . SER A 1 91 ? 4.731 7.623 -1.298 1.00 66.94 91 SER A C 1
ATOM 697 O O . SER A 1 91 ? 5.829 7.399 -1.812 1.00 66.94 91 SER A O 1
ATOM 699 N N . GLY A 1 92 ? 3.577 7.437 -1.939 1.00 59.28 92 GLY A N 1
ATOM 700 C CA . GLY A 1 92 ? 3.396 7.122 -3.349 1.00 59.28 92 GLY A CA 1
ATOM 701 C C . GLY A 1 92 ? 3.649 8.287 -4.315 1.00 59.28 92 GLY A C 1
ATOM 702 O O . GLY A 1 92 ? 3.752 8.051 -5.510 1.00 59.28 92 GLY A O 1
ATOM 703 N N . ASP A 1 93 ? 3.794 9.522 -3.835 1.00 58.38 93 ASP A N 1
ATOM 704 C CA . ASP A 1 93 ? 4.262 10.656 -4.642 1.00 58.38 93 ASP A CA 1
ATOM 705 C C . ASP A 1 93 ? 5.747 10.928 -4.347 1.00 58.38 93 ASP A C 1
ATOM 707 O O . ASP A 1 93 ? 6.156 11.965 -3.830 1.00 58.38 93 ASP A O 1
ATOM 711 N N . SER A 1 94 ? 6.578 9.912 -4.575 1.00 65.19 94 SER A N 1
ATOM 712 C CA . SER A 1 94 ? 8.029 9.968 -4.364 1.00 65.19 94 SER A CA 1
ATOM 713 C C . SER A 1 94 ? 8.744 9.102 -5.397 1.00 65.19 94 SER A C 1
ATOM 715 O O . SER A 1 94 ? 8.116 8.282 -6.057 1.00 65.19 94 SER A O 1
ATOM 717 N N . ASP A 1 95 ? 10.074 9.167 -5.495 1.00 64.56 95 ASP A N 1
ATOM 718 C CA . ASP A 1 95 ? 10.850 8.301 -6.408 1.00 64.56 95 ASP A CA 1
ATOM 719 C C . ASP A 1 95 ? 10.583 6.785 -6.222 1.00 64.56 95 ASP A C 1
ATOM 721 O O . ASP A 1 95 ? 10.910 5.958 -7.084 1.00 64.56 95 ASP A O 1
ATOM 725 N N . ALA A 1 96 ? 9.991 6.379 -5.091 1.00 76.06 96 ALA A N 1
ATOM 726 C CA . ALA A 1 96 ? 9.561 5.004 -4.865 1.00 76.06 96 ALA A CA 1
ATOM 727 C C . ALA A 1 96 ? 8.405 4.573 -5.788 1.00 76.06 96 ALA A C 1
ATOM 729 O O . ALA A 1 96 ? 8.400 3.426 -6.254 1.00 76.06 96 ALA A O 1
ATOM 730 N N . PHE A 1 97 ? 7.480 5.485 -6.079 1.00 80.56 97 PHE A N 1
ATOM 731 C CA . PHE A 1 97 ? 6.283 5.298 -6.890 1.00 80.56 97 PHE A CA 1
ATOM 732 C C . PHE A 1 97 ? 6.205 6.476 -7.860 1.00 80.56 97 PHE A C 1
ATOM 734 O O . PHE A 1 97 ? 5.846 7.571 -7.470 1.00 80.56 97 PHE A O 1
ATOM 741 N N . ASN A 1 98 ? 6.579 6.275 -9.121 1.00 86.00 98 ASN A N 1
ATOM 742 C CA . ASN A 1 98 ? 6.444 7.307 -10.141 1.00 86.00 98 ASN A CA 1
ATOM 743 C C . ASN A 1 98 ? 5.022 7.237 -10.729 1.00 86.00 98 ASN A C 1
ATOM 745 O O . ASN A 1 98 ? 4.762 6.298 -11.497 1.00 86.00 98 ASN A O 1
ATOM 749 N N . PRO A 1 99 ? 4.096 8.155 -10.378 1.00 88.19 99 PRO A N 1
ATOM 750 C CA . PRO A 1 99 ? 2.711 8.087 -10.837 1.00 88.19 99 PRO A CA 1
ATOM 751 C C . PRO A 1 99 ? 2.637 8.086 -12.367 1.00 88.19 99 PRO A C 1
ATOM 753 O O . PRO A 1 99 ? 3.369 8.815 -13.036 1.00 88.19 99 PRO A O 1
ATOM 756 N N . GLY A 1 100 ? 1.794 7.224 -12.933 1.00 90.75 100 GLY A N 1
ATOM 757 C CA . GLY A 1 100 ? 1.676 7.009 -14.378 1.00 90.75 100 GLY A CA 1
ATOM 758 C C . GLY A 1 100 ? 2.797 6.168 -15.009 1.00 90.75 100 GLY A C 1
ATOM 759 O O . GLY A 1 100 ? 2.664 5.737 -16.154 1.00 90.75 100 GLY A O 1
ATOM 760 N N . HIS A 1 101 ? 3.886 5.874 -14.289 1.00 91.88 101 HIS A N 1
ATOM 761 C CA . HIS A 1 101 ? 5.083 5.231 -14.848 1.00 91.88 101 HIS A CA 1
ATOM 762 C C . HIS A 1 101 ? 5.574 4.027 -14.017 1.00 91.88 101 HIS A C 1
ATOM 764 O O . HIS A 1 101 ? 6.708 4.038 -13.512 1.00 91.88 101 HIS A O 1
ATOM 770 N N . PRO A 1 102 ? 4.779 2.941 -13.916 1.00 93.31 102 PRO A N 1
ATOM 771 C CA . PRO A 1 102 ? 5.066 1.796 -13.043 1.00 93.31 102 PRO A CA 1
ATOM 772 C C . PRO A 1 102 ? 6.442 1.150 -13.267 1.00 93.31 102 PRO A C 1
ATOM 774 O O . PRO A 1 102 ? 7.096 0.738 -12.312 1.00 93.31 102 PRO A O 1
ATOM 777 N N . ASP A 1 103 ? 6.920 1.092 -14.507 1.00 92.62 103 ASP A N 1
ATOM 778 C CA . ASP A 1 103 ? 8.199 0.471 -14.881 1.00 92.62 103 ASP A CA 1
ATOM 779 C C . ASP A 1 103 ? 9.417 1.239 -14.354 1.00 92.62 103 ASP A C 1
ATOM 781 O O . ASP A 1 103 ? 10.491 0.672 -14.119 1.00 92.62 103 ASP A O 1
ATOM 785 N N . SER A 1 104 ? 9.250 2.544 -14.143 1.00 90.56 104 SER A N 1
ATOM 786 C CA . SER A 1 104 ? 10.296 3.407 -13.603 1.00 90.56 104 SER A CA 1
ATOM 787 C C . SER A 1 104 ? 10.318 3.418 -12.069 1.00 90.56 104 SER A C 1
ATOM 789 O O . SER A 1 104 ? 11.378 3.659 -11.490 1.00 90.56 104 SER A O 1
ATOM 791 N N . SER A 1 105 ? 9.207 3.049 -11.422 1.00 89.62 105 SER A N 1
ATOM 792 C CA . SER A 1 105 ? 9.044 3.026 -9.966 1.00 89.62 105 SER A CA 1
ATOM 793 C C . SER A 1 105 ? 10.003 2.051 -9.284 1.00 89.62 105 SER A C 1
ATOM 795 O O . SER A 1 105 ? 10.035 0.849 -9.579 1.00 89.62 105 SER A O 1
ATOM 797 N N . ARG A 1 106 ? 10.780 2.549 -8.313 1.00 88.50 106 ARG A N 1
ATOM 798 C CA . ARG A 1 106 ? 11.747 1.731 -7.565 1.00 88.50 106 ARG A CA 1
ATOM 799 C C . ARG A 1 106 ? 11.064 0.586 -6.816 1.00 88.50 106 ARG A C 1
ATOM 801 O O . ARG A 1 106 ? 11.629 -0.506 -6.774 1.00 88.50 106 ARG A O 1
ATOM 808 N N . MET A 1 107 ? 9.866 0.805 -6.268 1.00 89.06 107 MET A N 1
ATOM 809 C CA . MET A 1 107 ? 9.111 -0.223 -5.545 1.00 89.06 107 MET A CA 1
ATOM 810 C C . MET A 1 107 ? 8.848 -1.452 -6.422 1.00 89.06 107 MET A C 1
ATOM 812 O O . MET A 1 107 ? 9.191 -2.566 -6.026 1.00 89.06 107 MET A O 1
ATOM 816 N N . ILE A 1 108 ? 8.339 -1.247 -7.644 1.00 94.38 108 ILE A N 1
ATOM 817 C CA . ILE A 1 108 ? 8.030 -2.333 -8.586 1.00 94.38 108 ILE A CA 1
ATOM 818 C C . ILE A 1 108 ? 9.259 -3.197 -8.840 1.00 94.38 108 ILE A C 1
ATOM 820 O O . ILE A 1 108 ? 9.173 -4.423 -8.777 1.00 94.38 108 ILE A O 1
ATOM 824 N N . LYS A 1 109 ? 10.428 -2.580 -9.037 1.00 93.12 109 LYS A N 1
ATOM 825 C CA . LYS A 1 109 ? 11.681 -3.322 -9.217 1.00 93.12 109 LYS A CA 1
ATOM 826 C C . LYS A 1 109 ? 11.940 -4.237 -8.013 1.00 93.12 109 LYS A C 1
ATOM 828 O O . LYS A 1 109 ? 12.147 -5.431 -8.210 1.00 93.12 109 LYS A O 1
ATOM 833 N N . ARG A 1 110 ? 11.852 -3.710 -6.786 1.00 92.31 110 ARG A N 1
ATOM 834 C CA . ARG A 1 110 ? 12.185 -4.446 -5.550 1.00 92.31 110 ARG A CA 1
ATOM 835 C C . ARG A 1 110 ? 11.235 -5.598 -5.227 1.00 92.31 110 ARG A C 1
ATOM 837 O O . ARG A 1 110 ? 11.679 -6.572 -4.624 1.00 92.31 110 ARG A O 1
ATOM 844 N N . ILE A 1 111 ? 9.964 -5.507 -5.612 1.00 94.00 111 ILE A N 1
ATOM 845 C CA . ILE A 1 111 ? 8.980 -6.575 -5.362 1.00 94.00 111 ILE A CA 1
ATOM 846 C C . ILE A 1 111 ? 8.942 -7.636 -6.469 1.00 94.00 111 ILE A C 1
ATOM 848 O O . ILE A 1 111 ? 8.474 -8.741 -6.228 1.00 94.00 111 ILE A O 1
ATOM 852 N N . SER A 1 112 ? 9.470 -7.329 -7.660 1.00 96.00 112 SER A N 1
ATOM 853 C CA . SER A 1 112 ? 9.377 -8.205 -8.842 1.00 96.00 112 SER A CA 1
ATOM 854 C C . SER A 1 112 ? 10.445 -9.298 -8.913 1.00 96.00 112 SER A C 1
ATOM 856 O O . SER A 1 112 ? 10.469 -10.067 -9.872 1.00 96.00 112 SER A O 1
ATOM 858 N N . LYS A 1 113 ? 11.378 -9.352 -7.959 1.00 93.81 113 LYS A N 1
ATOM 859 C CA . LYS A 1 113 ? 12.449 -10.360 -7.917 1.00 93.81 113 LYS A CA 1
ATOM 860 C C . LYS A 1 113 ? 12.728 -10.785 -6.484 1.00 93.81 113 LYS A C 1
ATOM 862 O O . LYS A 1 113 ? 12.412 -10.051 -5.551 1.00 93.81 113 LYS A O 1
ATOM 867 N N . ARG A 1 114 ? 13.358 -11.947 -6.318 1.00 92.38 114 ARG A N 1
ATOM 868 C CA . ARG A 1 114 ? 13.851 -12.441 -5.028 1.00 92.38 114 ARG A CA 1
ATOM 869 C C . ARG A 1 114 ? 15.364 -12.606 -5.106 1.00 92.38 114 ARG A C 1
ATOM 871 O O . ARG A 1 114 ? 15.894 -13.469 -5.790 1.00 92.38 114 ARG A O 1
ATOM 878 N N . GLN A 1 115 ? 16.036 -11.655 -4.476 1.00 89.62 115 GLN A N 1
ATOM 879 C CA . GLN A 1 115 ? 17.477 -11.470 -4.396 1.00 89.62 115 GLN A CA 1
ATOM 880 C C . GLN A 1 115 ? 17.798 -10.924 -3.006 1.00 89.62 115 GLN A C 1
ATOM 882 O O . GLN A 1 115 ? 17.299 -9.855 -2.618 1.00 89.62 115 GLN A O 1
ATOM 887 N N . THR A 1 116 ? 18.655 -11.647 -2.291 1.00 85.25 116 THR A N 1
ATOM 888 C CA . THR A 1 116 ? 19.125 -11.315 -0.946 1.00 85.25 116 THR A CA 1
ATOM 889 C C . THR A 1 116 ? 19.675 -9.892 -0.879 1.00 85.25 116 THR A C 1
ATOM 891 O O . THR A 1 116 ? 20.431 -9.462 -1.748 1.00 85.25 116 THR A O 1
ATOM 894 N N . GLY A 1 117 ? 19.269 -9.141 0.147 1.00 83.56 117 GLY A N 1
ATOM 895 C CA . GLY A 1 117 ? 19.743 -7.776 0.409 1.00 83.56 117 GLY A CA 1
ATOM 896 C C . GLY A 1 117 ? 19.170 -6.683 -0.503 1.00 83.56 117 GLY A C 1
ATOM 897 O O . GLY A 1 117 ? 19.347 -5.501 -0.217 1.00 83.56 117 GLY A O 1
ATOM 898 N N . TRP A 1 118 ? 18.449 -7.037 -1.569 1.00 86.62 118 TRP A N 1
ATOM 899 C CA . TRP A 1 118 ? 17.882 -6.061 -2.506 1.00 86.62 118 TRP A CA 1
ATOM 900 C C . TRP A 1 118 ? 16.353 -6.048 -2.516 1.00 86.62 118 TRP A C 1
ATOM 902 O O . TRP A 1 118 ? 15.731 -4.984 -2.596 1.00 86.62 118 TRP A O 1
ATOM 912 N N . SER A 1 119 ? 15.739 -7.219 -2.415 1.00 91.44 119 SER A N 1
ATOM 913 C CA . SER A 1 119 ? 14.302 -7.380 -2.649 1.00 91.44 119 SER A CA 1
ATOM 914 C C . SER A 1 119 ? 13.451 -6.869 -1.494 1.00 91.44 119 SER A C 1
ATOM 916 O O . SER A 1 119 ? 13.935 -6.713 -0.377 1.00 91.44 119 SER A O 1
ATOM 918 N N . MET A 1 120 ? 12.182 -6.590 -1.783 1.00 89.75 120 MET A N 1
ATOM 919 C CA . MET A 1 120 ? 11.161 -6.317 -0.775 1.00 89.75 120 MET A CA 1
ATOM 920 C C . MET A 1 120 ? 9.967 -7.268 -0.943 1.00 89.75 120 MET A C 1
ATOM 922 O O . MET A 1 120 ? 9.559 -7.513 -2.085 1.00 89.75 120 MET A O 1
ATOM 926 N N . PRO A 1 121 ? 9.373 -7.757 0.159 1.00 88.69 121 PRO A N 1
ATOM 927 C CA . PRO A 1 121 ? 9.913 -7.730 1.527 1.00 88.69 121 PRO A CA 1
ATOM 928 C C . PRO A 1 121 ? 11.276 -8.444 1.655 1.00 88.69 121 PRO A C 1
ATOM 930 O O . PRO A 1 121 ? 11.604 -9.303 0.842 1.00 88.69 121 PRO A O 1
ATOM 933 N N . LEU A 1 122 ? 12.100 -8.054 2.638 1.00 82.81 122 LEU A N 1
ATOM 934 C CA . LEU A 1 122 ? 13.399 -8.708 2.904 1.00 82.81 122 LEU A CA 1
ATOM 935 C C . LEU A 1 122 ? 13.262 -10.016 3.690 1.00 82.81 122 LEU A C 1
ATOM 937 O O . LEU A 1 122 ? 14.193 -10.814 3.716 1.00 82.81 122 LEU A O 1
ATOM 941 N N . LEU A 1 123 ? 12.136 -10.193 4.378 1.00 83.00 123 LEU A N 1
ATOM 942 C CA . LEU A 1 123 ? 11.875 -11.299 5.288 1.00 83.00 123 LEU A CA 1
ATOM 943 C C . LEU A 1 123 ? 10.615 -12.032 4.833 1.00 83.00 123 LEU A C 1
ATOM 945 O O . LEU A 1 123 ? 9.678 -11.400 4.348 1.00 83.00 123 LEU A O 1
ATOM 949 N N . GLY A 1 124 ? 10.589 -13.352 5.025 1.00 78.12 124 GLY A N 1
ATOM 950 C CA . GLY A 1 124 ? 9.377 -14.156 4.849 1.00 78.12 124 GLY A CA 1
ATOM 951 C C . GLY A 1 124 ? 8.892 -14.306 3.404 1.00 78.12 124 GLY A C 1
ATOM 952 O O . GLY A 1 124 ? 7.716 -14.584 3.198 1.00 78.12 124 GLY A O 1
ATOM 953 N N . THR A 1 125 ? 9.757 -14.122 2.399 1.00 84.31 125 THR A N 1
ATOM 954 C CA . THR A 1 125 ? 9.388 -14.298 0.986 1.00 84.31 125 THR A CA 1
ATOM 955 C C . THR A 1 125 ? 10.514 -14.933 0.169 1.00 84.31 125 THR A C 1
ATOM 957 O O . THR A 1 125 ? 11.618 -14.405 0.089 1.00 84.31 125 THR A O 1
ATOM 960 N N . GLU A 1 126 ? 10.201 -16.055 -0.481 1.00 89.38 126 GLU A N 1
ATOM 961 C CA . GLU A 1 126 ? 11.082 -16.753 -1.438 1.00 89.38 126 GLU A CA 1
ATOM 962 C C . GLU A 1 126 ? 10.504 -16.740 -2.865 1.00 89.38 126 GLU A C 1
ATOM 964 O O . GLU A 1 126 ? 11.211 -16.954 -3.848 1.00 89.38 126 GLU A O 1
ATOM 969 N N . VAL A 1 127 ? 9.207 -16.441 -2.992 1.00 93.12 127 VAL A N 1
ATOM 970 C CA . VAL A 1 127 ? 8.462 -16.420 -4.255 1.00 93.12 127 VAL A CA 1
ATOM 971 C C . VAL A 1 127 ? 7.936 -15.009 -4.508 1.00 93.12 127 VAL A C 1
ATOM 973 O O . VAL A 1 127 ? 7.547 -14.294 -3.582 1.00 93.12 127 VAL A O 1
ATOM 976 N N . VAL A 1 128 ? 7.961 -14.582 -5.770 1.00 95.38 128 VAL A N 1
ATOM 977 C CA . VAL A 1 128 ? 7.365 -13.308 -6.185 1.00 95.38 128 VAL A CA 1
ATOM 978 C C . VAL A 1 128 ? 5.846 -13.443 -6.182 1.00 95.38 128 VAL A C 1
ATOM 980 O O . VAL A 1 128 ? 5.302 -14.323 -6.844 1.00 95.38 128 VAL A O 1
ATOM 983 N N . ASP A 1 129 ? 5.171 -12.533 -5.488 1.00 95.44 129 ASP A N 1
ATOM 984 C CA . ASP A 1 129 ? 3.721 -12.382 -5.569 1.00 95.44 129 ASP A CA 1
ATOM 985 C C . ASP A 1 129 ? 3.362 -11.643 -6.867 1.00 95.44 129 ASP A C 1
ATOM 987 O O . ASP A 1 129 ? 3.392 -10.411 -6.945 1.00 95.44 129 ASP A O 1
ATOM 991 N N . ALA A 1 130 ? 3.100 -12.412 -7.925 1.00 97.00 130 ALA A N 1
ATOM 992 C CA . ALA A 1 130 ? 2.814 -11.870 -9.249 1.00 97.00 130 ALA A CA 1
ATOM 993 C C . ALA A 1 130 ? 1.513 -11.049 -9.282 1.00 97.00 130 ALA A C 1
ATOM 995 O O . ALA A 1 130 ? 1.435 -10.063 -10.020 1.00 97.00 130 ALA A O 1
ATOM 996 N N . GLU A 1 131 ? 0.521 -11.420 -8.470 1.00 97.38 131 GLU A N 1
ATOM 997 C CA . GLU A 1 131 ? -0.756 -10.711 -8.379 1.00 97.38 131 GLU A CA 1
ATOM 998 C C . GLU A 1 131 ? -0.566 -9.347 -7.722 1.00 97.38 131 GLU A C 1
ATOM 1000 O O . GLU A 1 131 ? -1.023 -8.336 -8.258 1.00 97.38 131 GLU A O 1
ATOM 1005 N N . ALA A 1 132 ? 0.198 -9.284 -6.630 1.00 95.62 132 ALA A N 1
ATOM 1006 C CA . ALA A 1 132 ? 0.543 -8.022 -5.993 1.00 95.62 132 ALA A CA 1
ATOM 1007 C C . ALA A 1 132 ? 1.391 -7.116 -6.892 1.00 95.62 132 ALA A C 1
ATOM 1009 O O . ALA A 1 132 ? 1.172 -5.902 -6.928 1.00 95.62 132 ALA A O 1
ATOM 1010 N N . VAL A 1 133 ? 2.340 -7.677 -7.656 1.00 97.38 133 VAL A N 1
ATOM 1011 C CA . VAL A 1 133 ? 3.095 -6.893 -8.646 1.00 97.38 133 VAL A CA 1
ATOM 1012 C C . VAL A 1 133 ? 2.149 -6.304 -9.690 1.00 97.38 133 VAL A C 1
ATOM 1014 O O . VAL A 1 133 ? 2.235 -5.110 -9.975 1.00 97.38 133 VAL A O 1
ATOM 1017 N N . ALA A 1 134 ? 1.232 -7.099 -10.245 1.00 98.12 134 ALA A N 1
ATOM 1018 C CA . ALA A 1 134 ? 0.264 -6.619 -11.227 1.00 98.12 134 ALA A CA 1
ATOM 1019 C C . ALA A 1 134 ? -0.663 -5.539 -10.642 1.00 98.12 134 ALA A C 1
ATOM 1021 O O . ALA A 1 134 ? -0.852 -4.490 -11.264 1.00 98.12 134 ALA A O 1
ATOM 1022 N N . LEU A 1 135 ? -1.171 -5.756 -9.426 1.00 97.75 135 LEU A N 1
ATOM 1023 C CA . LEU A 1 135 ? -2.001 -4.807 -8.687 1.00 97.75 135 LEU A CA 1
ATOM 1024 C C . LEU A 1 135 ? -1.292 -3.464 -8.500 1.00 97.75 135 LEU A C 1
ATOM 1026 O O . LEU A 1 135 ? -1.845 -2.423 -8.849 1.00 97.75 135 LEU A O 1
ATOM 1030 N N . LEU A 1 136 ? -0.060 -3.472 -7.987 1.00 95.56 136 LEU A N 1
ATOM 1031 C CA . LEU A 1 136 ? 0.677 -2.237 -7.726 1.00 95.56 136 LEU A CA 1
ATOM 1032 C C . LEU A 1 136 ? 1.093 -1.528 -9.016 1.00 95.56 136 LEU A C 1
ATOM 1034 O O . LEU A 1 136 ? 1.095 -0.300 -9.053 1.00 95.56 136 LEU A O 1
ATOM 1038 N N . ARG A 1 137 ? 1.395 -2.260 -10.098 1.00 96.81 137 ARG A N 1
ATOM 1039 C CA . ARG A 1 137 ? 1.631 -1.641 -11.414 1.00 96.81 137 ARG A CA 1
ATOM 1040 C C . ARG A 1 137 ? 0.383 -0.933 -11.9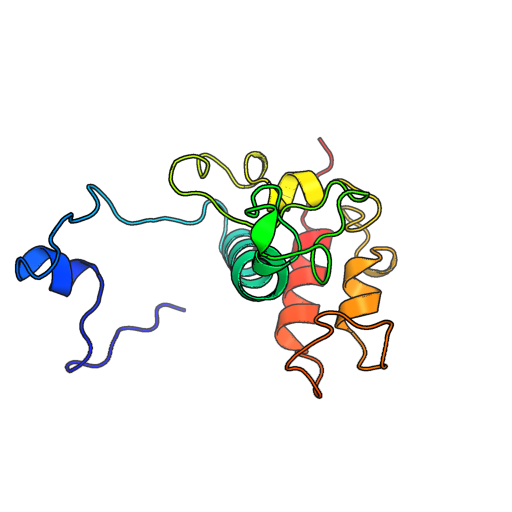26 1.00 96.81 137 ARG A C 1
ATOM 1042 O O . ARG A 1 137 ? 0.493 0.198 -12.396 1.00 96.81 137 ARG A O 1
ATOM 1049 N N . ARG A 1 138 ? -0.783 -1.578 -11.808 1.00 97.00 138 ARG A N 1
ATOM 1050 C CA . ARG A 1 138 ? -2.070 -0.990 -12.186 1.00 97.00 138 ARG A CA 1
ATOM 1051 C C . ARG A 1 138 ? -2.361 0.257 -11.360 1.00 97.00 138 ARG A C 1
ATOM 1053 O O . ARG A 1 138 ? -2.600 1.311 -11.937 1.00 97.00 138 ARG A O 1
ATOM 1060 N N . TRP A 1 139 ? -2.264 0.156 -10.037 1.00 94.31 139 TRP A N 1
ATOM 1061 C CA . TRP A 1 139 ? -2.496 1.289 -9.148 1.00 94.31 139 TRP A CA 1
ATOM 1062 C C . TRP A 1 139 ? -1.608 2.482 -9.515 1.00 94.31 139 TRP A C 1
ATOM 1064 O O . TRP A 1 139 ? -2.132 3.553 -9.789 1.00 94.31 139 TRP A O 1
ATOM 1074 N N . ILE A 1 140 ? -0.291 2.279 -9.665 1.00 92.69 140 ILE A N 1
ATOM 1075 C CA . ILE A 1 140 ? 0.643 3.346 -10.065 1.00 92.69 140 ILE A CA 1
ATOM 1076 C C . ILE A 1 140 ? 0.278 3.954 -11.423 1.00 92.69 140 ILE A C 1
ATOM 1078 O O . ILE A 1 140 ? 0.400 5.164 -11.594 1.00 92.69 140 ILE A O 1
ATOM 1082 N N . SER A 1 141 ? -0.159 3.146 -12.393 1.00 94.25 141 SER A N 1
ATOM 1083 C CA . SER A 1 141 ? -0.565 3.659 -13.709 1.00 94.25 141 SER A CA 1
ATOM 1084 C C . SER A 1 141 ? -1.824 4.531 -13.663 1.00 94.25 141 SER A C 1
ATOM 1086 O O . SER A 1 141 ? -1.980 5.410 -14.505 1.00 94.25 141 SER A O 1
ATOM 1088 N N . GLU A 1 142 ? -2.699 4.304 -12.679 1.00 92.38 142 GLU A N 1
ATOM 1089 C CA . GLU A 1 142 ? -3.955 5.036 -12.483 1.00 92.38 142 GLU A CA 1
ATOM 1090 C C . GLU A 1 142 ? -3.797 6.247 -11.541 1.00 92.38 142 GLU A C 1
ATOM 1092 O O . GLU A 1 142 ? -4.685 7.103 -11.494 1.00 92.38 142 GLU A O 1
ATOM 1097 N N . MET A 1 143 ? -2.678 6.349 -10.809 1.00 87.38 143 MET A N 1
ATOM 1098 C CA . MET A 1 143 ? -2.389 7.491 -9.938 1.00 87.38 143 MET A CA 1
ATOM 1099 C C . MET A 1 143 ? -2.315 8.788 -10.745 1.00 87.38 143 MET A C 1
ATOM 1101 O O . MET A 1 143 ? -1.619 8.882 -11.759 1.00 87.38 143 MET A O 1
ATOM 1105 N N . LYS A 1 144 ? -2.998 9.819 -10.247 1.00 74.81 144 LYS A N 1
ATOM 1106 C CA . LYS A 1 144 ? -2.888 11.183 -10.765 1.00 74.81 144 LYS A CA 1
ATOM 1107 C C . LYS A 1 144 ? -1.804 11.916 -9.985 1.00 74.81 144 LYS A C 1
ATOM 1109 O O . LYS A 1 144 ? -1.693 11.739 -8.774 1.00 74.81 144 LYS A O 1
ATOM 1114 N N . ARG A 1 145 ? -1.010 12.717 -10.694 1.00 64.94 145 ARG A N 1
ATOM 1115 C CA . ARG A 1 145 ? -0.190 13.749 -10.057 1.00 64.94 145 ARG A CA 1
ATOM 1116 C C . ARG A 1 145 ? -1.120 14.910 -9.728 1.00 64.94 145 ARG A C 1
ATOM 1118 O O . ARG A 1 145 ? -1.848 15.343 -10.626 1.00 64.94 145 ARG A O 1
ATOM 1125 N N . ASP A 1 146 ? -1.102 15.345 -8.478 1.00 54.84 146 ASP A N 1
ATOM 1126 C CA . ASP A 1 146 ? -1.744 16.591 -8.061 1.00 54.84 146 ASP A CA 1
ATOM 1127 C C . ASP A 1 146 ? -0.863 17.800 -8.425 1.00 54.84 146 ASP A C 1
ATOM 1129 O O . ASP A 1 146 ? 0.385 17.648 -8.457 1.00 54.84 146 ASP A O 1
#

Sequence (146 aa):
MSYAASEDLLDLEDLIASDLLTQPPPSRFTVPGNDVERAALGYLHANCGHCHNQQRPESEGPRCYAPENALDFRLQVGRLGSPGETPAYRSGDSDAFNPGHPDSSRMIKRISKRQTGWSMPLLGTEVVDAEAVALLRRWISEMKRD

Foldseek 3Di:
DDPDDDPPDDDLVNCVVVVVDPDRDPDDDDQADDPLLRVLLVCCQVFPQVLFADDDDCVVDCPSHPVPAQGHSHADPPQRPHSCSGSRVVSCVDLQQQALCLVSHLLLVQLQDDDAPRHPPNPDDPDRPVVSSVSSSVVSNPDDDD

Organism: NCBI:txid2316728

Radius of gyration: 17.09 Å; chains: 1; bounding box: 44×38×40 Å